Protein AF-A0A2H0CZX6-F1 (afdb_monomer_lite)

Radius of gyration: 16.8 Å; chains: 1; bounding box: 46×28×50 Å

Organism: NCBI:txid1974621

pLDDT: mean 90.2, std 9.99, range [41.25, 98.56]

Structure (mmCIF, N/CA/C/O backbone):
data_AF-A0A2H0CZX6-F1
#
_entry.id   AF-A0A2H0CZX6-F1
#
loop_
_atom_site.group_PDB
_atom_site.id
_atom_site.type_symbol
_atom_site.label_atom_id
_atom_site.label_alt_id
_atom_site.label_comp_id
_atom_site.label_asym_id
_atom_site.label_entity_id
_atom_site.label_seq_id
_atom_site.pdbx_PDB_ins_code
_atom_site.Cartn_x
_atom_site.Cartn_y
_atom_site.Cartn_z
_atom_site.occupancy
_atom_site.B_iso_or_equiv
_atom_site.auth_seq_id
_atom_site.auth_comp_id
_atom_site.auth_asym_id
_atom_site.auth_atom_id
_atom_site.pdbx_PDB_model_num
ATOM 1 N N . MET A 1 1 ? -25.406 -14.804 22.058 1.00 41.25 1 MET A N 1
ATOM 2 C CA . MET A 1 1 ? -24.774 -13.525 21.675 1.00 41.25 1 MET A CA 1
ATOM 3 C C . MET A 1 1 ? -23.275 -13.734 21.761 1.00 41.25 1 MET A C 1
ATOM 5 O O . MET A 1 1 ? -22.773 -13.926 22.860 1.00 41.25 1 MET A O 1
ATOM 9 N N . THR A 1 2 ? -22.575 -13.821 20.635 1.00 47.75 2 THR A N 1
ATOM 10 C CA . THR A 1 2 ? -21.110 -13.919 20.650 1.00 47.75 2 THR A CA 1
ATOM 11 C C . THR A 1 2 ? -20.588 -12.507 20.875 1.00 47.75 2 THR A C 1
ATOM 13 O O . THR A 1 2 ? -20.798 -11.642 20.029 1.00 47.75 2 THR A O 1
ATOM 16 N N . ILE A 1 3 ? -20.002 -12.231 22.040 1.00 53.84 3 ILE A N 1
ATOM 17 C CA . ILE A 1 3 ? -19.375 -10.932 22.300 1.00 53.84 3 ILE A CA 1
ATOM 18 C C . ILE A 1 3 ? -18.109 -10.895 21.449 1.00 53.84 3 ILE A C 1
ATOM 20 O O . ILE A 1 3 ? -17.114 -11.535 21.786 1.00 53.84 3 ILE A O 1
ATOM 24 N N . GLN A 1 4 ? -18.164 -10.201 20.314 1.00 57.62 4 GLN A N 1
ATOM 25 C CA . GLN A 1 4 ? -16.993 -9.995 19.475 1.00 57.62 4 GLN A CA 1
ATOM 26 C C . GLN A 1 4 ? -16.024 -9.098 20.249 1.00 57.62 4 GLN A C 1
ATOM 28 O O . GLN A 1 4 ? -16.288 -7.922 20.472 1.00 57.62 4 GLN A O 1
ATOM 33 N N . THR A 1 5 ? -14.955 -9.705 20.763 1.00 68.69 5 THR A N 1
ATOM 34 C CA . THR A 1 5 ? -14.050 -9.072 21.734 1.00 68.69 5 THR A CA 1
ATOM 35 C C . THR A 1 5 ? -12.957 -8.236 21.067 1.00 68.69 5 THR A C 1
ATOM 37 O O . THR A 1 5 ? -12.291 -7.468 21.747 1.00 68.69 5 THR A O 1
ATOM 40 N N . ALA A 1 6 ? -12.770 -8.390 19.753 1.00 84.00 6 ALA A N 1
ATOM 41 C CA . ALA A 1 6 ? -11.778 -7.671 18.964 1.00 84.00 6 ALA A CA 1
ATOM 42 C C . ALA A 1 6 ? -12.446 -6.886 17.830 1.00 84.00 6 ALA A C 1
ATOM 44 O O . ALA A 1 6 ? -13.399 -7.360 17.203 1.00 84.00 6 ALA A O 1
ATOM 45 N N . GLY A 1 7 ? -11.908 -5.705 17.539 1.00 91.06 7 GLY A N 1
ATOM 46 C CA . GLY A 1 7 ? -12.306 -4.878 16.409 1.00 91.06 7 GLY A CA 1
ATOM 47 C C . GLY A 1 7 ? -12.129 -5.576 15.070 1.00 91.06 7 GLY A C 1
ATOM 48 O O . GLY A 1 7 ? -11.394 -6.554 14.938 1.00 91.06 7 GLY A O 1
ATOM 49 N N . THR A 1 8 ? -12.815 -5.067 14.053 1.00 93.38 8 THR A N 1
ATOM 50 C CA . THR A 1 8 ? -12.716 -5.584 12.684 1.00 93.38 8 THR A CA 1
ATOM 51 C C . THR A 1 8 ? -12.170 -4.509 11.757 1.00 93.38 8 THR A C 1
ATOM 53 O O . THR A 1 8 ? -12.592 -3.355 11.829 1.00 93.38 8 THR A O 1
ATOM 56 N N . VAL A 1 9 ? -11.252 -4.897 10.872 1.00 93.25 9 VAL A N 1
ATOM 57 C CA . VAL A 1 9 ? -10.778 -4.065 9.765 1.00 93.25 9 VAL A CA 1
ATOM 58 C C . VAL A 1 9 ? -11.256 -4.649 8.445 1.00 93.25 9 VAL A C 1
ATOM 60 O O . VAL A 1 9 ? -11.098 -5.842 8.170 1.00 93.25 9 VAL A O 1
ATOM 63 N N . THR A 1 10 ? -11.845 -3.793 7.619 1.00 94.06 10 THR A N 1
ATOM 64 C CA . THR A 1 10 ? -12.226 -4.131 6.247 1.00 94.06 10 THR A CA 1
ATOM 65 C C . THR A 1 10 ? -11.477 -3.231 5.278 1.00 94.06 10 THR A C 1
ATOM 67 O O . THR A 1 10 ? -11.167 -2.085 5.613 1.00 94.06 10 THR A O 1
ATOM 70 N N . ILE A 1 11 ? -11.158 -3.753 4.092 1.00 94.62 11 ILE A N 1
ATOM 71 C CA . ILE A 1 11 ? -10.530 -2.974 3.026 1.00 94.62 11 ILE A CA 1
ATOM 72 C C . ILE A 1 11 ? -11.293 -3.132 1.715 1.00 94.62 11 ILE A C 1
ATOM 74 O O . ILE A 1 11 ? -11.850 -4.189 1.424 1.00 94.62 11 ILE A O 1
ATOM 78 N N . SER A 1 12 ? -11.282 -2.082 0.906 1.00 94.44 12 SER A N 1
ATOM 79 C CA . SER A 1 12 ? -11.821 -2.066 -0.454 1.00 94.44 12 SER A CA 1
ATOM 80 C C . SER A 1 12 ? -10.986 -1.143 -1.336 1.00 94.44 12 SER A C 1
ATOM 82 O O . SER A 1 12 ? -10.272 -0.271 -0.836 1.00 94.44 12 SER A O 1
ATOM 84 N N . ARG A 1 13 ? -11.062 -1.316 -2.659 1.00 91.62 13 ARG A N 1
ATOM 85 C CA . ARG A 1 13 ? -10.467 -0.346 -3.586 1.00 91.62 13 ARG A CA 1
ATOM 86 C C . ARG A 1 13 ? -11.239 0.967 -3.506 1.00 91.62 13 ARG A C 1
ATOM 88 O O . ARG A 1 13 ? -12.463 0.963 -3.374 1.00 91.62 13 ARG A O 1
ATOM 95 N N . SER A 1 14 ? -10.528 2.086 -3.585 1.00 87.75 14 SER A N 1
ATOM 96 C CA . SER A 1 14 ? -11.161 3.409 -3.637 1.00 87.75 14 SER A CA 1
ATOM 97 C C . SER A 1 14 ? -10.962 4.144 -4.954 1.00 87.75 14 SER A C 1
ATOM 99 O O . SER A 1 14 ? -11.662 5.123 -5.205 1.00 87.75 14 SER A O 1
ATOM 101 N N . ASP A 1 15 ? -10.068 3.649 -5.807 1.00 82.25 15 ASP A N 1
ATOM 102 C CA . ASP A 1 15 ? -9.950 4.071 -7.194 1.00 82.25 15 ASP A CA 1
ATOM 103 C C . ASP A 1 15 ? -10.784 3.182 -8.136 1.00 82.25 15 ASP A C 1
ATOM 105 O O . ASP A 1 15 ? -11.138 2.047 -7.811 1.00 82.25 15 ASP A O 1
ATOM 109 N N . SER A 1 16 ? -11.097 3.726 -9.312 1.00 76.19 16 SER A N 1
ATOM 110 C CA . SER A 1 16 ? -11.830 3.056 -10.392 1.00 76.19 16 SER A CA 1
ATOM 111 C C . SER A 1 16 ? -10.912 2.529 -11.500 1.00 76.19 16 SER A C 1
ATOM 113 O O . SER A 1 16 ? -11.397 2.129 -12.559 1.00 76.19 16 SER A O 1
ATOM 115 N N . ASN A 1 17 ? -9.591 2.585 -11.313 1.00 68.75 17 ASN A N 1
ATOM 116 C CA . ASN A 1 17 ? -8.646 2.301 -12.384 1.00 68.75 17 ASN A CA 1
ATOM 117 C C . ASN A 1 17 ? -8.427 0.798 -12.488 1.00 68.75 17 ASN A C 1
ATOM 119 O O . ASN A 1 17 ? -7.733 0.195 -11.673 1.00 68.75 17 ASN A O 1
ATOM 123 N N . ASN A 1 18 ? -8.993 0.178 -13.520 1.00 68.25 18 ASN A N 1
ATOM 124 C CA . ASN A 1 18 ? -8.769 -1.247 -13.749 1.00 68.25 18 ASN A CA 1
ATOM 125 C C . ASN A 1 18 ? -7.291 -1.541 -14.032 1.00 68.25 18 ASN A C 1
ATOM 127 O O . ASN A 1 18 ? -6.796 -2.533 -13.517 1.00 68.25 18 ASN A O 1
ATOM 131 N N . ASN A 1 19 ? -6.602 -0.636 -14.741 1.00 73.94 19 ASN A N 1
ATOM 132 C CA . ASN A 1 19 ? -5.167 -0.661 -15.028 1.00 73.94 19 ASN A CA 1
ATOM 133 C C . ASN A 1 19 ? -4.587 0.760 -14.909 1.00 73.94 19 ASN A C 1
ATOM 135 O O . ASN A 1 19 ? -5.279 1.726 -15.242 1.00 73.94 19 ASN A O 1
ATOM 139 N N . SER A 1 20 ? -3.316 0.881 -14.524 1.00 80.31 20 SER A N 1
ATOM 140 C CA . SER A 1 20 ? -2.578 2.150 -14.500 1.00 80.31 20 SER A CA 1
ATOM 141 C C . SER A 1 20 ? -1.358 2.087 -15.418 1.00 80.31 20 SER A C 1
ATOM 143 O O . SER A 1 20 ? -0.499 1.224 -15.259 1.00 80.31 20 SER A O 1
ATOM 145 N N . LEU A 1 21 ? -1.275 3.019 -16.370 1.00 86.25 21 LEU A N 1
ATOM 146 C CA . LEU A 1 21 ? -0.056 3.273 -17.136 1.00 86.25 21 LEU A CA 1
ATOM 147 C C . LEU A 1 21 ? 0.781 4.313 -16.381 1.00 86.25 21 LEU A C 1
ATOM 149 O O . LEU A 1 21 ? 0.337 5.443 -16.172 1.00 86.25 21 LEU A O 1
ATOM 153 N N . LEU A 1 22 ? 1.964 3.912 -15.939 1.00 88.75 22 LEU A N 1
ATOM 154 C CA . LEU A 1 22 ? 2.909 4.709 -15.178 1.00 88.75 22 LEU A CA 1
ATOM 155 C C . LEU A 1 22 ? 3.953 5.274 -16.133 1.00 88.75 22 LEU A C 1
ATOM 157 O O . LEU A 1 22 ? 4.691 4.531 -16.767 1.00 88.75 22 LEU A O 1
ATOM 161 N N . ALA A 1 23 ? 4.025 6.597 -16.237 1.00 87.31 23 ALA A N 1
ATOM 162 C CA . ALA A 1 23 ? 5.119 7.223 -16.964 1.00 87.31 23 ALA A CA 1
ATOM 163 C C . ALA A 1 23 ? 6.440 6.964 -16.232 1.00 87.31 23 ALA A C 1
ATOM 165 O O . ALA A 1 23 ? 6.514 7.186 -15.022 1.00 87.31 23 ALA A O 1
ATOM 166 N N . SER A 1 24 ? 7.461 6.548 -16.973 1.00 87.69 24 SER A N 1
ATOM 167 C CA . SER A 1 24 ? 8.790 6.292 -16.424 1.00 87.69 24 SER A CA 1
ATOM 168 C C . SER A 1 24 ? 9.509 7.568 -15.983 1.00 87.69 24 SER A C 1
ATOM 170 O O . SER A 1 24 ? 9.208 8.676 -16.446 1.00 87.69 24 SER A O 1
ATOM 172 N N . ASN A 1 25 ? 10.494 7.409 -15.095 1.00 89.50 25 ASN A N 1
ATOM 173 C CA . ASN A 1 25 ? 11.285 8.496 -14.517 1.00 89.50 25 ASN A CA 1
ATOM 174 C C . ASN A 1 25 ? 10.410 9.591 -13.869 1.00 89.50 25 ASN A C 1
ATOM 176 O O . ASN A 1 25 ? 10.626 10.797 -14.043 1.00 89.50 25 ASN A O 1
ATOM 180 N N . LYS A 1 26 ? 9.360 9.166 -13.159 1.00 92.94 26 LYS A N 1
ATOM 181 C CA . LYS A 1 26 ? 8.437 10.033 -12.417 1.00 92.94 26 LYS A CA 1
ATOM 182 C C . LYS A 1 26 ? 8.427 9.698 -10.943 1.00 92.94 26 LYS A C 1
ATOM 184 O O . LYS A 1 26 ? 8.435 8.530 -10.566 1.00 92.94 26 LYS A O 1
ATOM 189 N N . THR A 1 27 ? 8.305 10.742 -10.134 1.00 95.62 27 THR A N 1
ATOM 190 C CA . THR A 1 27 ? 8.127 10.636 -8.691 1.00 95.62 27 THR A CA 1
ATOM 191 C C . THR A 1 27 ? 6.659 10.801 -8.302 1.00 95.62 27 THR A C 1
ATOM 193 O O . THR A 1 27 ? 5.898 11.536 -8.940 1.00 95.62 27 THR A O 1
ATOM 196 N N . GLY A 1 28 ? 6.246 10.110 -7.245 1.00 94.25 28 GLY A N 1
ATOM 197 C CA . GLY A 1 28 ? 4.947 10.254 -6.605 1.00 94.25 28 GLY A CA 1
ATOM 198 C C . GLY A 1 28 ? 3.755 9.816 -7.456 1.00 94.25 28 GLY A C 1
ATOM 199 O O . GLY A 1 28 ? 2.650 10.330 -7.239 1.00 94.25 28 GLY A O 1
ATOM 200 N N . VAL A 1 29 ? 3.943 8.893 -8.405 1.00 93.75 29 VAL A N 1
ATOM 201 C CA . VAL A 1 29 ? 2.835 8.358 -9.208 1.00 93.75 29 VAL A CA 1
ATOM 202 C C . VAL A 1 29 ? 1.928 7.500 -8.331 1.00 93.75 29 VAL A C 1
ATOM 204 O O . VAL A 1 29 ? 2.395 6.733 -7.495 1.00 93.75 29 VAL A O 1
ATOM 207 N N . VAL A 1 30 ? 0.612 7.646 -8.479 1.00 94.25 30 VAL A N 1
ATOM 208 C CA . VAL A 1 30 ? -0.357 6.864 -7.700 1.00 94.25 30 VAL A CA 1
ATOM 209 C C . VAL A 1 30 ? -0.493 5.479 -8.321 1.00 94.25 30 VAL A C 1
ATOM 211 O O . VAL A 1 30 ? -0.923 5.365 -9.466 1.00 94.25 30 VAL A O 1
ATOM 214 N N . VAL A 1 31 ? -0.177 4.441 -7.547 1.00 93.81 31 VAL A N 1
ATOM 215 C CA . VAL A 1 31 ? -0.183 3.037 -8.008 1.00 93.81 31 VAL A CA 1
ATOM 216 C C . VAL A 1 31 ? -1.293 2.194 -7.376 1.00 93.81 31 VAL A C 1
ATOM 218 O O . VAL A 1 31 ? -1.558 1.074 -7.809 1.00 93.81 31 VAL A O 1
ATOM 221 N N . GLY A 1 32 ? -1.988 2.739 -6.375 1.00 94.12 32 GLY A N 1
ATOM 222 C CA . GLY A 1 32 ? -3.222 2.163 -5.849 1.00 94.12 32 GLY A CA 1
ATOM 223 C C . GLY A 1 32 ? -3.820 2.980 -4.711 1.00 94.12 32 GLY A C 1
ATOM 224 O O . GLY A 1 32 ? -3.114 3.714 -4.014 1.00 94.12 32 GLY A O 1
ATOM 225 N N . LYS A 1 33 ? -5.134 2.851 -4.507 1.00 95.00 33 LYS A N 1
ATOM 226 C CA . LYS A 1 33 ? -5.823 3.444 -3.360 1.00 95.00 33 LYS A CA 1
ATOM 227 C C . LYS A 1 33 ? -6.694 2.432 -2.624 1.00 95.00 33 LYS A C 1
ATOM 229 O O . LYS A 1 33 ? -7.387 1.608 -3.232 1.00 95.00 33 LYS A O 1
ATOM 234 N N . ILE A 1 34 ? -6.661 2.503 -1.299 1.00 95.00 34 ILE A N 1
ATOM 235 C CA . ILE A 1 34 ? -7.340 1.579 -0.391 1.00 95.00 34 ILE A CA 1
ATOM 236 C C . ILE A 1 34 ? -8.256 2.391 0.519 1.00 95.00 34 ILE A C 1
ATOM 238 O O . ILE A 1 34 ? -7.812 3.310 1.197 1.00 95.00 34 ILE A O 1
ATOM 242 N N . LYS A 1 35 ? -9.529 2.019 0.599 1.00 95.06 35 LYS A N 1
ATOM 243 C CA . LYS A 1 35 ? -10.413 2.413 1.698 1.00 95.06 35 LYS A CA 1
ATOM 244 C C . LYS A 1 35 ? -10.302 1.368 2.789 1.00 95.06 35 LYS A C 1
ATOM 246 O O . LYS A 1 35 ? -10.598 0.206 2.531 1.00 95.06 35 LYS A O 1
ATOM 251 N N . ALA A 1 36 ? -9.918 1.785 3.987 1.00 95.12 36 ALA A N 1
ATOM 252 C CA . ALA A 1 36 ? -9.915 0.951 5.175 1.00 95.12 36 ALA A CA 1
ATOM 253 C C . ALA A 1 36 ? -10.983 1.445 6.160 1.00 95.12 36 ALA A C 1
ATOM 255 O O . ALA A 1 36 ? -11.102 2.649 6.403 1.00 95.12 36 ALA A O 1
ATOM 256 N N . GLN A 1 37 ? -11.769 0.525 6.713 1.00 95.81 37 GLN A N 1
ATOM 257 C CA . GLN A 1 37 ? -12.835 0.829 7.665 1.00 95.81 37 GLN A CA 1
ATOM 258 C C . GLN A 1 37 ? -12.660 0.014 8.942 1.00 95.81 37 GLN A C 1
ATOM 260 O O . GLN A 1 37 ? -12.443 -1.197 8.891 1.00 95.81 37 GLN A O 1
ATOM 265 N N . ALA A 1 38 ? -12.796 0.698 10.076 1.00 95.25 38 ALA A N 1
ATOM 266 C CA . ALA A 1 38 ? -12.789 0.105 11.406 1.00 95.25 38 ALA A CA 1
ATOM 267 C C . ALA A 1 38 ? -14.223 -0.111 11.902 1.00 95.25 38 ALA A C 1
ATOM 269 O O . ALA A 1 38 ? -15.052 0.800 11.834 1.00 95.25 38 ALA A O 1
ATOM 270 N N . LEU A 1 39 ? -14.506 -1.299 12.429 1.00 93.62 39 LEU A N 1
ATOM 271 C CA . LEU A 1 39 ? -15.780 -1.650 13.053 1.00 93.62 39 LEU A CA 1
ATOM 272 C C . LEU A 1 39 ? -15.553 -2.112 14.495 1.00 93.62 39 LEU A C 1
ATOM 274 O O . LEU A 1 39 ? -14.527 -2.719 14.812 1.00 93.62 39 LEU A O 1
ATOM 278 N N . TYR A 1 40 ? -16.555 -1.860 15.339 1.00 93.19 40 TYR A N 1
ATOM 279 C CA . TYR A 1 40 ? -16.638 -2.218 16.767 1.00 93.19 40 TYR A CA 1
ATOM 280 C C . TYR A 1 40 ? -15.676 -1.473 17.703 1.00 93.19 40 TYR A C 1
ATOM 282 O O . TYR A 1 40 ? -16.076 -1.101 18.801 1.00 93.19 40 TYR A O 1
ATOM 290 N N . GLU A 1 41 ? -14.457 -1.170 17.268 1.00 94.88 41 GLU A N 1
ATOM 291 C CA . GLU A 1 41 ? -13.522 -0.280 17.962 1.00 94.88 41 GLU A CA 1
ATOM 292 C C . GLU A 1 41 ? -12.596 0.423 16.961 1.00 94.88 41 GLU A C 1
ATOM 294 O O . GLU A 1 41 ? -12.633 0.143 15.761 1.00 94.88 41 GLU A O 1
ATOM 299 N N . ALA A 1 42 ? -11.795 1.379 17.438 1.00 96.19 42 ALA A N 1
ATOM 300 C CA . ALA A 1 42 ? -10.764 1.991 16.610 1.00 96.19 42 ALA A CA 1
ATOM 301 C C . ALA A 1 42 ? -9.669 0.963 16.303 1.00 96.19 42 ALA A C 1
ATOM 303 O O . ALA A 1 42 ? -9.316 0.159 17.167 1.00 96.19 42 ALA A O 1
ATOM 304 N N . ILE A 1 43 ? -9.125 1.014 15.089 1.00 96.88 43 ILE A N 1
ATOM 305 C CA . ILE A 1 43 ? -8.078 0.103 14.630 1.00 96.88 43 ILE A CA 1
ATOM 306 C C . ILE A 1 43 ? -6.791 0.877 14.373 1.00 96.88 43 ILE A C 1
ATOM 308 O O . ILE A 1 43 ? -6.795 1.898 13.696 1.00 96.88 43 ILE A O 1
ATOM 312 N N . ASN A 1 44 ? -5.681 0.352 14.870 1.00 96.94 44 ASN A N 1
ATOM 313 C CA . ASN A 1 44 ? -4.330 0.816 14.608 1.00 96.94 44 ASN A CA 1
ATOM 314 C C . ASN A 1 44 ? -3.659 -0.161 13.639 1.00 96.94 44 ASN A C 1
ATOM 316 O O . ASN A 1 44 ? -3.436 -1.319 13.990 1.00 96.94 44 ASN A O 1
ATOM 320 N N . ILE A 1 45 ? -3.354 0.286 12.421 1.00 96.69 45 ILE A N 1
ATOM 321 C CA . ILE A 1 45 ? -2.606 -0.513 11.443 1.00 96.69 45 ILE A CA 1
ATOM 322 C C . ILE A 1 45 ? -1.112 -0.334 11.719 1.00 96.69 45 ILE A C 1
ATOM 324 O O . ILE A 1 45 ? -0.582 0.766 11.578 1.00 96.69 45 ILE A O 1
ATOM 328 N N . GLU A 1 46 ? -0.443 -1.420 12.094 1.00 97.56 46 GLU A N 1
ATOM 329 C CA . GLU A 1 46 ? 0.986 -1.449 12.433 1.00 97.56 46 GLU A CA 1
ATOM 330 C C . GLU A 1 46 ? 1.842 -1.902 11.247 1.00 97.56 46 GLU A C 1
ATOM 332 O O . GLU A 1 46 ? 2.949 -1.408 11.053 1.00 97.56 46 GLU A O 1
ATOM 337 N N . LYS A 1 47 ? 1.339 -2.835 10.429 1.00 97.69 47 LYS A N 1
ATOM 338 C CA . LYS A 1 47 ? 2.035 -3.333 9.233 1.00 97.69 47 LYS A CA 1
ATOM 339 C C . LYS A 1 47 ? 1.068 -3.526 8.086 1.00 97.69 47 LYS A C 1
ATOM 341 O O . LYS A 1 47 ? -0.053 -3.993 8.286 1.00 97.69 47 LYS A O 1
ATOM 346 N N . LEU A 1 48 ? 1.544 -3.237 6.885 1.00 97.44 48 LEU A N 1
ATOM 347 C CA . LEU A 1 48 ? 0.857 -3.535 5.638 1.00 97.44 48 LEU A CA 1
ATOM 348 C C . LEU A 1 48 ? 1.867 -4.142 4.666 1.00 97.44 48 LEU A C 1
ATOM 350 O O . LEU A 1 48 ? 2.768 -3.445 4.198 1.00 97.44 48 LEU A O 1
ATOM 354 N N . TYR A 1 49 ? 1.711 -5.432 4.374 1.00 97.31 49 TYR A N 1
ATOM 355 C CA . TYR A 1 49 ? 2.440 -6.071 3.286 1.00 97.31 49 TYR A CA 1
ATOM 356 C C . TYR A 1 49 ? 1.682 -5.902 1.976 1.00 97.31 49 TYR A C 1
ATOM 358 O O . TYR A 1 49 ? 0.452 -6.006 1.915 1.0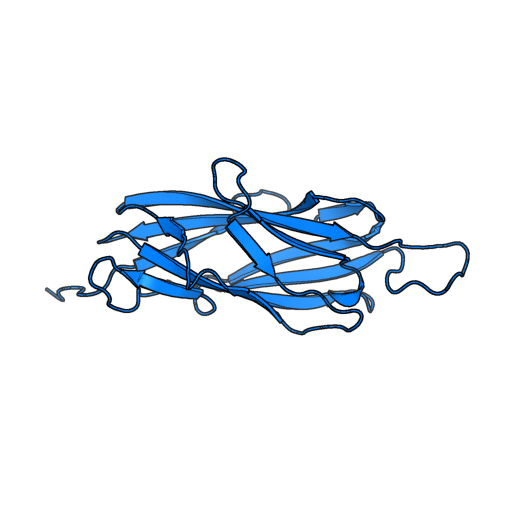0 97.31 49 TYR A O 1
ATOM 366 N N . VAL A 1 50 ? 2.453 -5.665 0.930 1.00 97.69 50 VAL A N 1
ATOM 367 C CA . VAL A 1 50 ? 1.983 -5.507 -0.432 1.00 97.69 50 VAL A CA 1
ATOM 368 C C . VAL A 1 50 ? 2.707 -6.542 -1.277 1.00 97.69 50 VAL A C 1
ATOM 370 O O . VAL A 1 50 ? 3.920 -6.448 -1.443 1.00 97.69 50 VAL A O 1
ATOM 373 N N . ASP A 1 51 ? 1.976 -7.529 -1.784 1.00 97.31 51 ASP A N 1
ATOM 374 C CA . ASP A 1 51 ? 2.542 -8.578 -2.631 1.00 97.31 51 ASP A CA 1
ATOM 375 C C . ASP A 1 51 ? 2.706 -8.057 -4.064 1.00 97.31 51 ASP A C 1
ATOM 377 O O . ASP A 1 51 ? 1.867 -7.300 -4.559 1.00 97.31 51 ASP A O 1
ATOM 381 N N . PHE A 1 52 ? 3.751 -8.503 -4.753 1.00 96.56 52 PHE A N 1
ATOM 382 C CA . PHE A 1 52 ? 4.035 -8.144 -6.137 1.00 96.56 52 PHE A CA 1
ATOM 383 C C . PHE A 1 52 ? 4.084 -9.388 -7.016 1.00 96.56 52 PHE A C 1
ATOM 385 O O . PHE A 1 52 ? 4.631 -10.428 -6.653 1.00 96.56 52 PHE A O 1
ATOM 392 N N . THR A 1 53 ? 3.499 -9.283 -8.203 1.00 95.62 53 THR A N 1
ATOM 393 C CA . THR A 1 53 ? 3.652 -10.268 -9.276 1.00 95.62 53 THR A CA 1
ATOM 394 C C . THR A 1 53 ? 4.173 -9.558 -10.511 1.00 95.62 53 THR A C 1
ATOM 396 O O . THR A 1 53 ? 3.572 -8.580 -10.953 1.00 95.62 53 THR A O 1
ATOM 399 N N . ALA A 1 54 ? 5.279 -10.058 -11.054 1.00 93.62 54 ALA A N 1
ATOM 400 C CA . ALA A 1 54 ? 5.909 -9.520 -12.250 1.00 93.62 54 ALA A CA 1
ATOM 401 C C . ALA A 1 54 ? 4.960 -9.534 -13.458 1.00 93.62 54 ALA A C 1
ATOM 403 O O . ALA A 1 54 ? 4.201 -10.489 -13.651 1.00 93.62 54 ALA A O 1
ATOM 404 N N . TYR A 1 55 ? 5.037 -8.505 -14.300 1.00 92.12 55 TYR A N 1
ATOM 405 C CA . TYR A 1 55 ? 4.358 -8.447 -15.592 1.00 92.12 55 TYR A CA 1
ATOM 406 C C . TYR A 1 55 ? 5.374 -8.194 -16.704 1.00 92.12 55 TYR A C 1
ATOM 408 O O . TYR A 1 55 ? 6.152 -7.246 -16.646 1.00 92.12 55 TYR A O 1
ATOM 416 N N . GLN A 1 56 ? 5.373 -9.063 -17.721 1.00 90.38 56 GLN A N 1
ATOM 417 C CA . GLN A 1 56 ? 6.291 -8.992 -18.870 1.00 90.38 56 GLN A CA 1
ATOM 418 C C . GLN A 1 56 ? 7.779 -8.893 -18.475 1.00 90.38 56 GLN A C 1
ATOM 420 O O . GLN A 1 56 ? 8.589 -8.306 -19.188 1.00 90.38 56 GLN A O 1
ATOM 425 N N . GLY A 1 57 ? 8.143 -9.489 -17.336 1.00 87.31 57 GLY A N 1
ATOM 426 C CA . GLY A 1 57 ? 9.506 -9.471 -16.800 1.00 87.31 57 GLY A CA 1
ATOM 427 C C . GLY A 1 57 ? 9.859 -8.253 -15.941 1.00 87.31 57 GLY A C 1
ATOM 428 O O . GLY A 1 57 ? 10.966 -8.239 -15.420 1.00 87.31 57 GLY A O 1
ATOM 429 N N . GLY A 1 58 ? 8.945 -7.288 -15.771 1.00 89.62 58 GLY A N 1
ATOM 430 C CA . GLY A 1 58 ? 9.098 -6.170 -14.831 1.00 89.62 58 GLY A CA 1
ATOM 431 C C . GLY A 1 58 ? 8.691 -6.518 -13.404 1.00 89.62 58 GLY A C 1
ATOM 432 O O . GLY A 1 58 ? 8.171 -7.607 -13.140 1.00 89.62 58 GLY A O 1
ATOM 433 N N . GLY A 1 59 ? 8.892 -5.584 -12.480 1.00 92.75 59 GLY A N 1
ATOM 434 C CA . GLY A 1 59 ? 8.610 -5.794 -11.071 1.00 92.75 59 GLY A CA 1
ATOM 435 C C . GLY A 1 59 ? 9.068 -4.650 -10.166 1.00 92.75 59 GLY A C 1
ATOM 436 O O . GLY A 1 59 ? 9.036 -3.480 -10.533 1.00 92.75 59 GLY A O 1
ATOM 437 N N . THR A 1 60 ? 9.416 -4.962 -8.919 1.00 94.25 60 THR A N 1
ATOM 438 C CA . THR A 1 60 ? 9.773 -3.937 -7.923 1.00 94.25 60 THR A CA 1
ATOM 439 C C . THR A 1 60 ? 11.145 -3.316 -8.159 1.00 94.25 60 THR A C 1
ATOM 441 O O . THR A 1 60 ? 11.417 -2.258 -7.606 1.00 94.25 60 THR A O 1
ATOM 444 N N . ASP A 1 61 ? 12.019 -3.962 -8.929 1.00 91.56 61 ASP A N 1
ATOM 445 C CA . ASP A 1 61 ? 13.333 -3.426 -9.316 1.00 91.56 61 ASP A CA 1
ATOM 446 C C . ASP A 1 61 ? 13.252 -2.240 -10.290 1.00 91.56 61 ASP A C 1
ATOM 448 O O . ASP A 1 61 ? 14.238 -1.524 -10.487 1.00 91.56 61 ASP A O 1
ATOM 452 N N . GLU A 1 62 ? 12.066 -2.010 -10.851 1.00 91.81 62 GLU A N 1
ATOM 453 C CA . GLU A 1 62 ? 11.710 -0.850 -11.664 1.00 91.81 62 GLU A CA 1
ATOM 454 C C . GLU A 1 62 ? 11.318 0.372 -10.820 1.00 91.81 62 GLU A C 1
ATOM 456 O O . GLU A 1 62 ? 11.146 1.472 -11.351 1.00 91.81 62 GLU A O 1
ATOM 461 N N . LEU A 1 63 ? 11.152 0.198 -9.507 1.00 93.88 63 LEU A N 1
ATOM 462 C CA . LEU A 1 63 ? 10.809 1.268 -8.581 1.00 93.88 63 LEU A CA 1
ATOM 463 C C . LEU A 1 63 ? 12.076 1.890 -7.985 1.00 93.88 63 LEU A C 1
ATOM 465 O O . LEU A 1 63 ? 13.070 1.215 -7.728 1.00 93.88 63 LEU A O 1
ATOM 469 N N . THR A 1 64 ? 12.026 3.190 -7.714 1.00 94.38 64 THR A N 1
ATOM 470 C CA . THR A 1 64 ? 13.075 3.913 -6.970 1.00 94.38 64 THR A CA 1
ATOM 471 C C . THR A 1 64 ? 12.599 4.382 -5.597 1.00 94.38 64 THR A C 1
ATOM 473 O O . THR A 1 64 ? 13.415 4.767 -4.763 1.00 94.38 64 THR A O 1
ATOM 476 N N . GLY A 1 65 ? 11.294 4.288 -5.337 1.00 96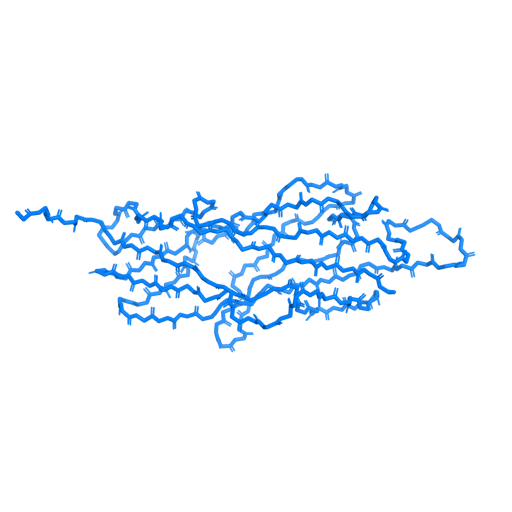.75 65 GLY A N 1
ATOM 477 C CA . GLY A 1 65 ? 10.659 4.653 -4.078 1.00 96.75 65 GLY A CA 1
ATOM 478 C C . GLY A 1 65 ? 9.251 4.072 -3.986 1.00 96.75 65 GLY A C 1
ATOM 479 O O . GLY A 1 65 ? 8.578 3.882 -5.003 1.00 96.75 65 GLY A O 1
ATOM 480 N N . PHE A 1 66 ? 8.797 3.764 -2.771 1.00 98.19 66 PHE A N 1
ATOM 481 C CA . PHE A 1 66 ? 7.471 3.195 -2.537 1.00 98.19 66 PHE A CA 1
ATOM 482 C C . PHE A 1 66 ? 6.909 3.678 -1.202 1.00 98.19 66 PHE A C 1
ATOM 484 O O . PHE A 1 66 ? 7.490 3.446 -0.143 1.00 98.19 66 PHE A O 1
ATOM 491 N N . TYR A 1 67 ? 5.767 4.357 -1.248 1.00 98.56 67 TYR A N 1
ATOM 492 C CA . TYR A 1 67 ? 5.298 5.224 -0.172 1.00 98.56 67 TYR A CA 1
ATOM 493 C C . TYR A 1 67 ? 3.818 5.012 0.125 1.00 98.56 67 TYR A C 1
ATOM 495 O O . TYR A 1 67 ? 2.999 4.822 -0.779 1.00 98.56 67 TYR A O 1
ATOM 503 N N . LEU A 1 68 ? 3.459 5.146 1.398 1.00 98.38 68 LEU A N 1
ATOM 504 C CA . LEU A 1 68 ? 2.081 5.127 1.866 1.00 98.38 68 LEU A CA 1
ATOM 505 C C . LEU A 1 68 ? 1.694 6.509 2.387 1.00 98.38 68 LEU A C 1
ATOM 507 O O . LEU A 1 68 ? 2.374 7.078 3.241 1.00 98.38 68 LEU A O 1
ATOM 511 N N . TYR A 1 69 ? 0.572 7.024 1.901 1.00 98.38 69 TYR A N 1
ATOM 512 C CA . TYR A 1 69 ? 0.007 8.312 2.281 1.00 98.38 69 TYR A CA 1
ATOM 513 C C . TYR A 1 69 ? -1.360 8.137 2.938 1.00 98.38 69 TYR A C 1
ATOM 515 O O . TYR A 1 69 ? -2.154 7.288 2.529 1.00 98.38 69 TYR A O 1
ATOM 523 N N . ASN A 1 70 ? -1.649 8.972 3.934 1.00 97.06 70 ASN A N 1
ATOM 524 C CA . ASN A 1 70 ? -2.955 9.020 4.581 1.00 97.06 70 ASN A CA 1
ATOM 525 C C . ASN A 1 70 ? -3.978 9.850 3.777 1.00 97.06 70 ASN A C 1
ATOM 527 O O . ASN A 1 70 ? -3.648 10.501 2.785 1.00 97.06 70 ASN A O 1
ATOM 531 N N . HIS A 1 71 ? -5.221 9.879 4.262 1.00 94.56 71 HIS A N 1
ATOM 532 C CA . HIS A 1 71 ? -6.319 10.651 3.666 1.00 94.56 71 HIS A CA 1
ATOM 533 C C . HIS A 1 71 ? -6.103 12.176 3.584 1.00 94.56 71 HIS A C 1
ATOM 535 O O . HIS A 1 71 ? -6.827 12.846 2.856 1.00 94.56 71 HIS A O 1
ATOM 541 N N . GLU A 1 72 ? -5.132 12.728 4.314 1.00 95.94 72 G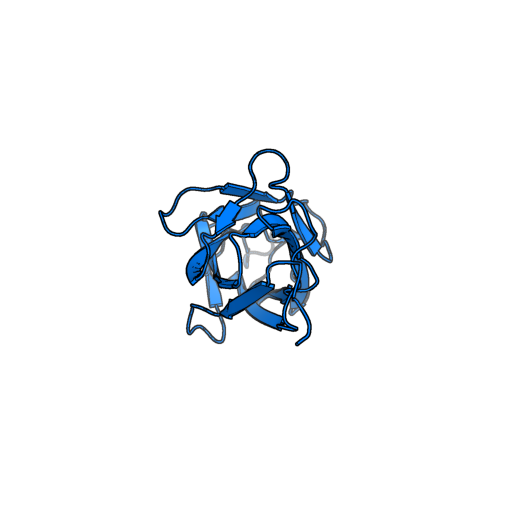LU A N 1
ATOM 542 C CA . GLU A 1 72 ? -4.775 14.156 4.293 1.00 95.94 72 GLU A CA 1
ATOM 543 C C . GLU A 1 72 ? -3.628 14.437 3.308 1.00 95.94 72 GLU A C 1
ATOM 545 O O . GLU A 1 72 ? -3.180 15.572 3.180 1.00 95.94 72 GLU A O 1
ATOM 550 N N . GLY A 1 73 ? -3.119 13.407 2.622 1.00 95.81 73 GLY A N 1
ATOM 551 C CA . GLY A 1 73 ? -1.984 13.527 1.711 1.00 95.81 73 GLY A CA 1
ATOM 552 C C . GLY A 1 73 ? -0.624 13.585 2.411 1.00 95.81 73 GLY A C 1
ATOM 553 O O . GLY A 1 73 ? 0.364 13.942 1.772 1.00 95.81 73 GLY A O 1
ATOM 554 N N . LYS A 1 74 ? -0.536 13.208 3.693 1.00 97.69 74 LYS A N 1
ATOM 555 C CA . LYS A 1 74 ? 0.731 13.091 4.429 1.00 97.69 74 LYS A CA 1
ATOM 556 C C . LYS A 1 74 ? 1.324 11.693 4.259 1.00 97.69 74 LYS A C 1
ATOM 558 O O . LYS A 1 74 ? 0.616 10.704 4.441 1.00 97.69 74 LYS A O 1
ATOM 563 N N . GLN A 1 75 ? 2.620 11.609 3.956 1.00 98.25 75 GLN A N 1
ATOM 564 C CA . GLN A 1 75 ? 3.355 10.340 3.954 1.00 98.25 75 GLN A CA 1
ATOM 565 C C . GLN A 1 75 ? 3.418 9.788 5.382 1.00 98.25 75 GLN A C 1
ATOM 567 O O . GLN A 1 75 ? 3.816 10.495 6.309 1.00 98.25 75 GLN A O 1
ATOM 572 N N . ILE A 1 76 ? 3.005 8.536 5.555 1.00 98.06 76 ILE A N 1
ATOM 573 C CA . ILE A 1 76 ? 2.961 7.844 6.850 1.00 98.06 76 ILE A CA 1
ATOM 574 C C . ILE A 1 76 ? 3.885 6.629 6.911 1.00 98.06 76 ILE A C 1
ATOM 576 O O . ILE A 1 76 ? 4.226 6.198 8.007 1.00 98.06 76 ILE A O 1
ATOM 580 N N . ALA A 1 77 ? 4.307 6.092 5.764 1.00 98.25 77 ALA A N 1
ATOM 581 C CA . ALA A 1 77 ? 5.306 5.033 5.695 1.00 98.25 77 ALA A CA 1
ATOM 582 C C . ALA A 1 77 ? 6.028 5.036 4.345 1.00 98.25 77 ALA A C 1
ATOM 584 O O . ALA A 1 77 ? 5.531 5.571 3.352 1.00 98.25 77 ALA A O 1
ATOM 585 N N . GLU A 1 78 ? 7.183 4.388 4.324 1.00 98.25 78 GLU A N 1
ATOM 586 C CA . GLU A 1 78 ? 7.985 4.097 3.141 1.00 98.25 78 GLU A CA 1
ATOM 587 C C . GLU A 1 78 ? 8.452 2.645 3.239 1.00 98.25 78 GLU A C 1
ATOM 589 O O . GLU A 1 78 ? 8.790 2.179 4.330 1.00 98.25 78 GLU A O 1
ATOM 594 N N . ALA A 1 79 ? 8.417 1.922 2.124 1.00 98.06 79 ALA A N 1
ATOM 595 C CA . ALA A 1 79 ? 8.948 0.570 2.045 1.00 98.06 79 ALA A CA 1
ATOM 596 C C . ALA A 1 79 ? 10.313 0.590 1.357 1.00 98.06 79 ALA A C 1
ATOM 598 O O . ALA A 1 79 ? 10.534 1.339 0.407 1.00 98.06 79 ALA A O 1
ATOM 599 N N . SER A 1 80 ? 11.221 -0.271 1.809 1.00 96.75 80 SER A N 1
ATOM 600 C CA . SER A 1 80 ? 12.541 -0.400 1.197 1.00 96.75 80 SER A CA 1
ATOM 601 C C . SER A 1 80 ? 12.441 -1.056 -0.177 1.00 96.75 80 SER A C 1
ATOM 603 O O . SER A 1 80 ? 12.027 -2.208 -0.287 1.00 96.75 80 SER A O 1
ATOM 605 N N . VAL A 1 81 ? 12.869 -0.334 -1.207 1.00 94.12 81 VAL A N 1
ATOM 606 C CA . VAL A 1 81 ? 13.023 -0.854 -2.568 1.00 94.12 81 VAL A CA 1
ATOM 607 C C . VAL A 1 81 ? 14.492 -1.187 -2.816 1.00 94.12 81 VAL A C 1
ATOM 609 O O . VAL A 1 81 ? 15.388 -0.528 -2.290 1.00 94.12 81 VAL A O 1
ATOM 612 N N . THR A 1 82 ? 14.750 -2.233 -3.598 1.00 90.56 82 THR A N 1
ATOM 613 C CA . THR A 1 82 ? 16.107 -2.643 -3.984 1.00 90.56 82 THR A CA 1
ATOM 614 C C . THR A 1 82 ? 16.188 -2.804 -5.493 1.00 90.56 82 THR A C 1
ATOM 616 O O . THR A 1 82 ? 15.167 -2.917 -6.162 1.00 90.56 82 THR A O 1
ATOM 619 N N . SER A 1 83 ? 17.402 -2.901 -6.030 1.00 85.12 83 SER A N 1
ATOM 620 C CA . SER A 1 83 ? 17.647 -3.174 -7.451 1.00 85.12 83 SER A CA 1
ATOM 621 C C . SER A 1 83 ? 17.329 -4.618 -7.873 1.00 85.12 83 SER A C 1
ATOM 623 O O . SER A 1 83 ? 17.865 -5.092 -8.868 1.00 85.12 83 SER A O 1
ATOM 625 N N . SER A 1 84 ? 16.557 -5.359 -7.078 1.00 89.75 84 SER A N 1
ATOM 626 C CA . SER A 1 84 ? 16.172 -6.739 -7.349 1.00 89.75 84 SER A CA 1
ATOM 627 C C . SER A 1 84 ? 14.691 -6.937 -7.068 1.00 89.75 84 SER A C 1
ATOM 629 O O . SER A 1 84 ? 14.116 -6.287 -6.190 1.00 89.75 84 SER A O 1
ATOM 631 N N . ASN A 1 85 ? 14.086 -7.849 -7.823 1.00 91.50 85 ASN A N 1
ATOM 632 C CA . ASN A 1 85 ? 12.675 -8.153 -7.688 1.00 91.50 85 ASN A CA 1
ATOM 633 C C . ASN A 1 85 ? 12.353 -8.807 -6.342 1.00 91.50 85 ASN A C 1
ATOM 635 O O . ASN A 1 85 ? 12.836 -9.893 -6.024 1.00 91.50 85 ASN A O 1
ATOM 639 N N . ALA A 1 86 ? 11.496 -8.142 -5.571 1.00 94.31 86 ALA A N 1
ATOM 640 C CA . ALA A 1 86 ? 10.940 -8.620 -4.320 1.00 94.31 86 ALA A CA 1
ATOM 641 C C . ALA A 1 86 ? 9.513 -9.131 -4.551 1.00 94.31 86 ALA A C 1
ATOM 643 O O . ALA A 1 86 ? 8.728 -8.535 -5.285 1.00 94.31 86 ALA A O 1
ATOM 644 N N . SER A 1 87 ? 9.153 -10.228 -3.884 1.00 95.00 87 SER A N 1
ATOM 645 C CA . SER A 1 87 ? 7.790 -10.775 -3.932 1.00 95.00 87 SER A CA 1
ATOM 646 C C . SER A 1 87 ? 6.795 -9.989 -3.077 1.00 95.00 87 SER A C 1
ATOM 648 O O . SER A 1 87 ? 5.590 -10.099 -3.292 1.00 95.00 87 SER A O 1
ATOM 650 N N . ALA A 1 88 ? 7.280 -9.203 -2.113 1.00 96.69 88 ALA A N 1
ATOM 651 C CA . ALA A 1 88 ? 6.469 -8.314 -1.298 1.00 96.69 88 ALA A CA 1
ATOM 652 C C . ALA A 1 88 ? 7.293 -7.132 -0.775 1.00 96.69 88 ALA A C 1
ATOM 654 O O . ALA A 1 88 ? 8.482 -7.275 -0.486 1.00 96.69 88 ALA A O 1
ATOM 655 N N . LEU A 1 89 ? 6.633 -5.990 -0.590 1.00 97.94 89 LEU A N 1
ATOM 656 C CA . LEU A 1 89 ? 7.166 -4.828 0.118 1.00 97.94 89 LEU A CA 1
ATOM 657 C C . LEU A 1 89 ? 6.359 -4.585 1.398 1.00 97.94 89 LEU A C 1
ATOM 659 O O . LEU A 1 89 ? 5.152 -4.830 1.444 1.00 97.94 89 LEU A O 1
ATOM 663 N N . LEU A 1 90 ? 7.030 -4.105 2.446 1.00 98.00 90 LEU A N 1
ATOM 664 C CA . LEU A 1 90 ? 6.436 -3.870 3.760 1.00 98.00 90 LEU A CA 1
ATOM 665 C C . LEU A 1 90 ? 6.425 -2.379 4.093 1.00 98.00 90 LEU A C 1
ATOM 667 O O . LEU A 1 90 ? 7.478 -1.758 4.220 1.00 98.00 90 LEU A O 1
ATOM 671 N N . PHE A 1 91 ? 5.237 -1.848 4.363 1.00 98.44 91 PHE A N 1
ATOM 672 C CA . PHE A 1 91 ? 5.089 -0.611 5.119 1.00 98.44 91 PHE A CA 1
ATOM 673 C C . PHE A 1 91 ? 5.075 -0.933 6.614 1.00 98.44 91 PHE A C 1
ATOM 675 O O . PHE A 1 91 ? 4.086 -1.467 7.129 1.00 98.44 91 PHE A O 1
ATOM 682 N N . ASN A 1 92 ? 6.173 -0.619 7.308 1.00 97.88 92 ASN A N 1
ATOM 683 C CA . ASN A 1 92 ? 6.259 -0.756 8.759 1.00 97.88 92 ASN A CA 1
ATOM 684 C C . ASN A 1 92 ? 5.871 0.562 9.448 1.00 97.88 92 ASN A C 1
ATOM 686 O O . ASN A 1 92 ? 6.563 1.567 9.314 1.00 97.88 92 ASN A O 1
ATOM 690 N N . MET A 1 93 ? 4.767 0.535 10.191 1.00 97.62 93 MET A N 1
ATOM 691 C CA . MET A 1 93 ? 4.218 1.647 10.970 1.00 97.62 93 MET A CA 1
ATOM 692 C C . MET A 1 93 ? 4.154 1.304 12.469 1.00 97.62 93 MET A C 1
ATOM 694 O O . MET A 1 93 ? 3.413 1.941 13.204 1.00 97.62 93 MET A O 1
ATOM 698 N N . GLU A 1 94 ? 4.906 0.311 12.961 1.00 96.00 94 GLU A N 1
ATOM 699 C CA . GLU A 1 94 ? 4.856 -0.114 14.374 1.00 96.00 94 GLU A CA 1
ATOM 700 C C . GLU A 1 94 ? 5.149 1.026 15.363 1.00 96.00 94 GLU A C 1
ATOM 702 O O . GLU A 1 94 ? 4.543 1.086 16.430 1.00 96.00 94 GLU A O 1
ATOM 707 N N . SER A 1 95 ? 6.053 1.947 15.014 1.00 95.38 95 SER A N 1
ATOM 708 C CA . SER A 1 95 ? 6.410 3.092 15.862 1.00 95.38 95 SER A CA 1
ATOM 709 C C . SER A 1 95 ? 5.380 4.227 15.832 1.00 95.38 95 SER A C 1
ATOM 711 O O . SER A 1 95 ? 5.327 5.028 16.765 1.00 95.38 95 SER A O 1
ATOM 713 N N . ALA A 1 96 ? 4.564 4.302 14.779 1.00 96.69 96 ALA A N 1
ATOM 714 C CA . ALA A 1 96 ? 3.506 5.293 14.612 1.00 96.69 96 ALA A CA 1
ATOM 715 C C . ALA A 1 96 ? 2.318 4.684 13.837 1.00 96.69 96 ALA A C 1
ATOM 717 O O . ALA A 1 96 ? 2.129 5.002 12.658 1.00 96.69 96 ALA A O 1
ATOM 718 N N . PRO A 1 97 ? 1.523 3.799 14.474 1.00 97.12 97 PRO A N 1
ATOM 719 C CA . PRO A 1 97 ? 0.460 3.074 13.788 1.00 97.12 97 PRO A CA 1
ATOM 720 C C . PRO A 1 97 ? -0.577 4.008 13.170 1.00 97.12 97 PRO A C 1
ATOM 722 O O . PRO A 1 97 ? -0.952 5.027 13.758 1.00 97.12 97 PRO A O 1
ATOM 725 N N . TYR A 1 98 ? -1.100 3.641 12.001 1.00 97.31 98 TYR A N 1
ATOM 726 C CA . TYR A 1 98 ? -2.153 4.431 11.376 1.00 97.31 98 TYR A CA 1
ATOM 727 C C . TYR A 1 98 ? -3.503 4.143 12.035 1.00 97.31 98 TYR A C 1
ATOM 729 O O . TYR A 1 98 ? -4.055 3.048 11.896 1.00 97.31 98 TYR A O 1
ATOM 737 N N . ASN A 1 99 ? -4.029 5.132 12.757 1.00 96.81 99 ASN A N 1
ATOM 738 C CA . ASN A 1 99 ? -5.307 5.023 13.446 1.00 96.81 99 ASN A CA 1
ATOM 739 C C . ASN A 1 99 ? -6.491 5.260 12.495 1.00 96.81 99 ASN A C 1
ATOM 741 O O . ASN A 1 99 ? -6.590 6.291 11.826 1.00 96.81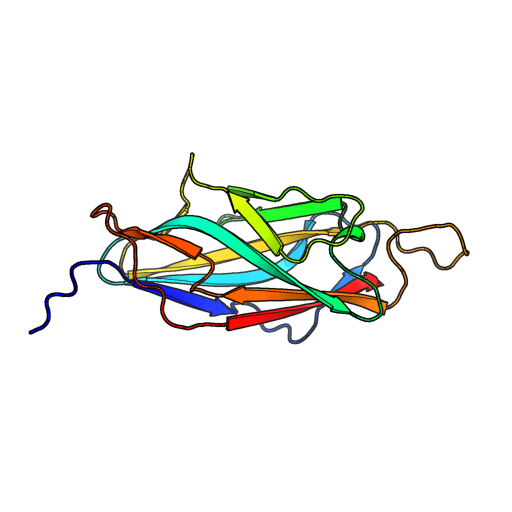 99 ASN A O 1
ATOM 745 N N . ILE A 1 100 ? -7.429 4.319 12.506 1.00 96.88 100 ILE A N 1
ATOM 746 C CA . ILE A 1 100 ? -8.745 4.421 11.886 1.00 96.88 100 ILE A CA 1
ATOM 747 C C . ILE A 1 100 ? -9.776 4.452 13.021 1.00 96.88 100 ILE A C 1
ATOM 749 O O . ILE A 1 100 ? -9.992 3.426 13.675 1.00 96.88 100 ILE A O 1
ATOM 753 N N . PRO A 1 101 ? -10.425 5.601 13.278 1.00 96.81 101 PRO A N 1
ATOM 754 C CA . PRO A 1 101 ? -11.453 5.699 14.307 1.00 96.81 101 PRO A CA 1
ATOM 755 C C . PRO A 1 101 ? -12.626 4.742 14.063 1.00 96.81 101 PRO A C 1
ATOM 757 O O . PRO A 1 101 ? -12.983 4.461 12.914 1.00 96.81 101 PRO A O 1
ATOM 760 N N . VAL A 1 102 ? -13.256 4.277 15.146 1.00 95.56 102 VAL A N 1
ATOM 761 C CA . VAL A 1 102 ? -14.396 3.349 15.086 1.00 95.56 102 VAL A CA 1
ATOM 762 C C . VAL A 1 102 ? -15.509 3.875 14.178 1.00 95.56 102 VAL A C 1
ATOM 764 O O . VAL A 1 102 ? -15.860 5.053 14.229 1.00 95.56 102 VAL A O 1
ATOM 767 N N . ASN A 1 103 ? -16.076 2.994 13.353 1.00 94.50 103 ASN A N 1
ATOM 768 C CA . ASN A 1 103 ? -17.156 3.288 12.408 1.00 94.50 103 ASN A CA 1
ATOM 769 C C . ASN A 1 103 ? -16.816 4.377 11.378 1.00 94.50 103 ASN A C 1
ATOM 771 O O . ASN A 1 103 ? -17.713 4.958 10.768 1.00 94.50 103 ASN A O 1
ATOM 775 N N . THR A 1 104 ? -15.528 4.637 11.145 1.00 95.88 104 THR A N 1
ATOM 776 C CA . THR A 1 104 ? -15.074 5.550 10.093 1.00 95.88 104 THR A CA 1
ATOM 777 C C . THR A 1 104 ? -14.363 4.801 8.979 1.00 95.88 104 THR A C 1
ATOM 779 O O . THR A 1 104 ? -13.809 3.719 9.177 1.00 95.88 104 THR A O 1
ATOM 782 N N . THR A 1 105 ? -14.392 5.397 7.789 1.00 95.62 105 THR A N 1
ATOM 783 C CA . THR A 1 105 ? -13.607 4.955 6.636 1.00 95.62 105 THR A CA 1
ATOM 784 C C . THR A 1 105 ? -12.506 5.971 6.376 1.00 95.62 105 THR A C 1
ATOM 786 O O . THR A 1 105 ? -12.765 7.176 6.355 1.00 95.62 105 THR A O 1
ATOM 789 N N . LYS A 1 106 ? -11.286 5.489 6.152 1.00 96.38 106 LYS A N 1
ATOM 790 C CA . LYS A 1 106 ? -10.133 6.306 5.778 1.00 96.38 106 LYS A CA 1
ATOM 791 C C . LYS A 1 106 ? -9.527 5.791 4.479 1.00 96.38 106 LYS A C 1
ATOM 793 O O . LYS A 1 106 ? -9.403 4.585 4.281 1.00 96.38 106 LYS A O 1
ATOM 798 N N . GLU A 1 107 ? -9.176 6.714 3.590 1.00 96.44 107 GLU A N 1
ATOM 799 C CA . GLU A 1 107 ? -8.427 6.395 2.374 1.00 96.44 107 GLU A CA 1
ATOM 800 C C . GLU A 1 107 ? -6.924 6.398 2.671 1.00 96.44 107 GLU A C 1
ATOM 802 O O . GLU A 1 107 ? -6.403 7.297 3.332 1.00 96.44 107 GLU A O 1
ATOM 807 N N . LEU A 1 108 ? -6.243 5.388 2.148 1.00 96.38 108 LEU A N 1
ATOM 808 C CA . LEU A 1 108 ? -4.801 5.281 2.047 1.00 96.38 108 LEU A CA 1
ATOM 809 C C . LEU A 1 108 ? -4.431 5.306 0.565 1.00 96.38 108 LEU A C 1
ATOM 811 O O . LEU A 1 108 ? -5.050 4.621 -0.250 1.00 96.38 108 LEU A O 1
ATOM 815 N N . THR A 1 109 ? -3.418 6.090 0.215 1.00 96.88 109 THR A N 1
ATOM 816 C CA . THR A 1 109 ? -2.898 6.170 -1.154 1.00 96.88 109 THR A CA 1
ATOM 817 C C . THR A 1 109 ? -1.495 5.593 -1.188 1.00 96.88 109 THR A C 1
ATOM 819 O O . THR A 1 109 ? -0.629 6.031 -0.435 1.00 96.88 109 THR A O 1
ATOM 822 N N . ILE A 1 110 ? -1.264 4.638 -2.080 1.00 96.94 110 ILE A N 1
ATOM 823 C CA . ILE A 1 110 ? 0.064 4.107 -2.365 1.00 96.94 110 ILE A CA 1
ATOM 824 C C . ILE A 1 110 ? 0.628 4.887 -3.547 1.00 96.94 110 ILE A C 1
ATOM 826 O O . ILE A 1 110 ? -0.007 4.989 -4.605 1.00 96.94 110 ILE A O 1
ATOM 830 N N . LYS A 1 111 ? 1.818 5.449 -3.353 1.00 96.69 111 LYS A N 1
ATOM 831 C CA . LYS A 1 111 ? 2.582 6.116 -4.402 1.00 96.69 111 LYS A CA 1
ATOM 832 C C . LYS A 1 111 ? 3.901 5.402 -4.629 1.00 96.69 111 LYS A C 1
ATOM 834 O O . LYS A 1 111 ? 4.459 4.830 -3.698 1.00 96.69 111 LYS A O 1
ATOM 839 N N . ALA A 1 112 ? 4.398 5.479 -5.850 1.00 96.19 112 ALA A N 1
ATOM 840 C CA . ALA A 1 112 ? 5.706 4.972 -6.208 1.00 96.19 112 ALA A CA 1
ATOM 841 C C . ALA A 1 112 ? 6.502 6.033 -6.964 1.00 96.19 112 ALA A C 1
ATOM 843 O O . ALA A 1 112 ? 5.926 6.903 -7.624 1.00 96.19 112 ALA A O 1
ATOM 844 N N . ASP A 1 113 ? 7.818 5.915 -6.885 1.00 95.38 113 ASP A N 1
ATOM 845 C CA . ASP A 1 113 ? 8.733 6.552 -7.816 1.00 95.38 113 ASP A CA 1
ATOM 846 C C . ASP A 1 113 ? 9.190 5.485 -8.808 1.00 95.38 113 ASP A C 1
ATOM 848 O O . ASP A 1 113 ? 9.476 4.345 -8.436 1.00 95.38 113 ASP A O 1
ATOM 852 N N . THR A 1 114 ? 9.204 5.847 -10.082 1.00 92.31 114 THR A N 1
ATOM 853 C CA . THR A 1 114 ? 9.512 4.945 -11.192 1.00 92.31 114 THR A CA 1
ATOM 854 C C . THR A 1 114 ? 10.915 5.220 -11.704 1.00 92.31 114 THR A C 1
ATOM 856 O O . THR A 1 114 ? 11.327 6.374 -11.854 1.00 92.31 114 THR A O 1
ATOM 859 N N . GLY A 1 115 ? 11.650 4.149 -11.983 1.00 87.94 115 GLY A N 1
ATOM 860 C CA . GLY A 1 115 ? 12.943 4.210 -12.640 1.00 87.94 115 GLY A CA 1
ATOM 861 C C . GLY A 1 115 ? 12.833 4.675 -14.090 1.00 87.94 115 GLY A C 1
ATOM 862 O O . GLY A 1 115 ? 11.748 4.872 -14.643 1.00 87.94 115 GLY A O 1
ATOM 863 N N . ASN A 1 116 ? 13.989 4.868 -14.717 1.00 85.38 116 ASN A N 1
ATOM 864 C CA . ASN A 1 116 ? 14.050 5.174 -16.137 1.00 85.38 116 ASN A CA 1
ATOM 865 C C . ASN A 1 116 ? 13.757 3.903 -16.948 1.00 85.38 116 ASN A C 1
ATOM 867 O O . ASN A 1 116 ? 14.512 2.938 -16.829 1.00 85.38 116 ASN A O 1
ATOM 871 N N . ALA A 1 117 ? 12.709 3.917 -17.771 1.00 78.25 117 ALA A N 1
ATOM 872 C CA . ALA A 1 117 ? 12.541 2.936 -18.834 1.00 78.25 117 ALA A CA 1
ATOM 873 C C . ALA A 1 117 ? 13.172 3.508 -20.099 1.00 78.25 117 ALA A C 1
ATOM 875 O O . ALA A 1 117 ? 12.806 4.597 -20.543 1.00 78.25 117 ALA A O 1
ATOM 876 N N . ASP A 1 118 ? 14.155 2.803 -20.649 1.00 71.81 118 ASP A N 1
ATOM 877 C CA . ASP A 1 118 ? 14.854 3.246 -21.848 1.00 71.81 118 ASP A CA 1
ATOM 878 C C . ASP A 1 118 ? 14.551 2.332 -23.040 1.00 71.81 118 ASP A C 1
ATOM 880 O O . ASP A 1 118 ? 14.598 1.108 -22.953 1.00 71.81 118 ASP A O 1
ATOM 884 N N . MET A 1 119 ? 14.268 2.957 -24.182 1.00 61.16 119 MET A N 1
ATOM 885 C CA . MET A 1 119 ? 14.105 2.299 -25.482 1.00 61.16 119 MET A CA 1
ATOM 886 C C . MET A 1 119 ? 15.350 2.413 -26.366 1.00 61.16 119 MET A C 1
ATOM 888 O O . MET A 1 119 ? 15.402 1.797 -27.428 1.00 61.16 119 MET A O 1
ATOM 892 N N . SER A 1 120 ? 16.341 3.211 -25.963 1.00 68.06 120 SER A N 1
ATOM 893 C CA . SER A 1 120 ? 17.557 3.472 -26.736 1.00 68.06 120 SER A CA 1
ATOM 894 C C . SER A 1 120 ? 18.574 2.325 -26.684 1.00 68.06 120 SER A C 1
ATOM 896 O O . SER A 1 120 ? 19.505 2.296 -27.489 1.00 68.06 120 SER A O 1
ATOM 898 N N . GLY A 1 121 ? 18.364 1.355 -25.785 1.00 61.78 121 GLY A N 1
ATOM 899 C CA . GLY A 1 121 ? 19.202 0.168 -25.618 1.00 61.78 121 GLY A CA 1
ATOM 900 C C . GLY A 1 121 ? 20.228 0.265 -24.486 1.00 61.78 121 GLY A C 1
ATOM 901 O O . GLY A 1 121 ? 21.059 -0.636 -24.362 1.00 61.78 121 GLY A O 1
ATOM 902 N N . ALA A 1 122 ? 20.197 1.316 -23.655 1.00 68.75 122 ALA A N 1
ATOM 903 C CA . ALA A 1 122 ? 20.977 1.324 -22.422 1.00 68.75 122 ALA A CA 1
ATOM 904 C C . ALA A 1 122 ? 20.413 0.294 -21.430 1.00 68.75 122 ALA A C 1
ATOM 906 O O . ALA A 1 122 ? 19.213 0.032 -21.397 1.00 68.75 122 ALA A O 1
ATOM 907 N N . ALA A 1 123 ? 21.283 -0.294 -20.607 1.00 69.19 123 ALA A N 1
ATOM 908 C CA . ALA A 1 123 ? 20.846 -1.221 -19.571 1.00 69.19 123 ALA A CA 1
ATOM 909 C C . ALA A 1 123 ? 20.040 -0.467 -18.499 1.00 69.19 123 ALA A C 1
ATOM 911 O O . ALA A 1 123 ? 20.597 0.321 -17.732 1.00 69.19 123 ALA A O 1
ATOM 912 N N . THR A 1 124 ? 18.737 -0.726 -18.449 1.00 78.00 124 THR A N 1
ATOM 913 C CA . THR A 1 124 ? 17.818 -0.261 -17.407 1.00 78.00 124 THR A CA 1
ATOM 914 C C . THR A 1 124 ? 17.142 -1.457 -16.749 1.00 78.00 124 THR A C 1
ATOM 916 O O . THR A 1 124 ? 17.019 -2.522 -17.352 1.00 78.00 124 THR A O 1
ATOM 919 N N . ASN A 1 125 ? 16.691 -1.283 -15.505 1.00 76.44 125 ASN A N 1
ATOM 920 C CA . ASN A 1 125 ? 15.888 -2.303 -14.822 1.00 76.44 125 ASN A CA 1
ATOM 921 C C . ASN A 1 125 ? 14.428 -2.308 -15.293 1.00 76.44 125 ASN A C 1
ATOM 923 O O . ASN A 1 125 ? 13.719 -3.263 -15.020 1.00 76.44 125 ASN A O 1
ATOM 927 N N . ALA A 1 126 ? 13.997 -1.245 -15.979 1.00 78.50 126 ALA A N 1
ATOM 928 C CA . ALA A 1 126 ? 12.651 -1.080 -16.506 1.00 78.50 126 ALA A CA 1
ATOM 929 C C . ALA A 1 126 ? 12.666 -1.058 -18.034 1.00 78.50 126 ALA A C 1
ATOM 931 O O . ALA A 1 126 ? 13.452 -0.324 -18.642 1.00 78.50 126 ALA A O 1
ATOM 932 N N . GLY A 1 127 ? 11.775 -1.828 -18.644 1.00 82.12 127 GLY A N 1
ATOM 933 C CA . GLY A 1 127 ? 11.496 -1.831 -20.073 1.00 82.12 127 GLY A CA 1
ATOM 934 C C . GLY A 1 127 ? 10.087 -1.305 -20.377 1.00 82.12 127 GLY A C 1
ATOM 935 O O . GLY A 1 127 ? 9.197 -1.357 -19.525 1.00 82.12 127 GLY A O 1
ATOM 936 N N . PRO A 1 128 ? 9.830 -0.822 -21.604 1.00 80.88 128 PRO A N 1
ATOM 937 C CA . PRO A 1 128 ? 8.492 -0.391 -21.997 1.00 80.88 128 PRO A CA 1
ATOM 938 C C . PRO A 1 128 ? 7.491 -1.542 -21.908 1.00 80.88 128 PRO A C 1
ATOM 940 O O . PRO A 1 128 ? 7.783 -2.662 -22.333 1.00 80.88 128 PRO A O 1
ATOM 943 N N . ALA A 1 129 ? 6.290 -1.253 -21.406 1.00 84.75 129 ALA A N 1
ATOM 944 C CA . ALA A 1 129 ? 5.210 -2.218 -21.199 1.00 84.75 129 ALA A CA 1
ATOM 945 C C . ALA A 1 129 ? 5.534 -3.367 -20.223 1.00 84.75 129 ALA A C 1
ATOM 947 O O . ALA A 1 129 ? 4.753 -4.319 -20.126 1.00 84.75 129 ALA A O 1
ATOM 948 N N . GLN A 1 130 ? 6.639 -3.274 -19.482 1.00 90.38 130 GLN A N 1
ATOM 949 C CA . GLN A 1 130 ? 6.872 -4.076 -18.286 1.00 90.38 130 GLN A CA 1
ATOM 950 C C . GLN A 1 130 ? 6.119 -3.477 -17.091 1.00 90.38 130 GLN A C 1
ATOM 952 O O . GLN A 1 130 ? 5.474 -2.432 -17.205 1.00 90.38 130 GLN A O 1
ATOM 957 N N . GLY A 1 131 ? 6.100 -4.175 -15.961 1.00 91.88 131 GLY A N 1
ATOM 958 C CA . GLY A 1 131 ? 5.473 -3.659 -14.753 1.00 91.88 131 GLY A CA 1
ATOM 959 C C . GLY A 1 131 ? 5.153 -4.742 -13.742 1.00 91.88 131 GLY A C 1
ATOM 960 O O . GLY A 1 131 ? 5.774 -5.802 -13.693 1.00 91.88 131 GLY A O 1
ATOM 961 N N . PHE A 1 132 ? 4.113 -4.496 -12.953 1.00 93.75 132 PHE A N 1
ATOM 962 C CA . PHE A 1 132 ? 3.738 -5.368 -11.852 1.00 93.75 132 PHE A CA 1
ATOM 963 C C . PHE A 1 132 ? 2.248 -5.310 -11.524 1.00 93.75 132 PHE A C 1
ATOM 965 O O . PHE A 1 132 ? 1.562 -4.298 -11.682 1.00 93.75 132 PHE A O 1
ATOM 972 N N . TYR A 1 133 ? 1.753 -6.411 -10.970 1.00 94.19 133 TYR A N 1
ATOM 973 C CA . TYR A 1 133 ? 0.497 -6.445 -10.240 1.00 94.19 133 TYR A CA 1
ATOM 974 C C . TYR A 1 133 ? 0.785 -6.315 -8.756 1.00 94.19 133 TYR A C 1
ATOM 976 O O . TYR A 1 133 ? 1.438 -7.171 -8.159 1.00 94.19 133 TYR A O 1
ATOM 984 N N . MET A 1 134 ? 0.252 -5.260 -8.160 1.00 94.69 134 MET A N 1
ATOM 985 C CA . MET A 1 134 ? 0.289 -5.059 -6.724 1.00 94.69 134 MET A CA 1
ATOM 986 C C . MET A 1 134 ? -0.936 -5.725 -6.096 1.00 94.69 134 MET A C 1
ATOM 988 O O . MET A 1 134 ? -2.056 -5.448 -6.512 1.00 94.69 134 MET A O 1
ATOM 992 N N . THR A 1 135 ? -0.755 -6.575 -5.090 1.00 96.00 135 THR A N 1
ATOM 993 C CA . THR A 1 135 ? -1.858 -7.207 -4.360 1.00 96.00 135 THR A CA 1
ATOM 994 C C . THR A 1 135 ? -1.819 -6.832 -2.887 1.00 96.00 135 THR A C 1
ATOM 996 O O . THR A 1 135 ? -0.840 -7.075 -2.189 1.00 96.00 135 THR A O 1
ATOM 999 N N . VAL A 1 136 ? -2.923 -6.281 -2.392 1.00 95.25 136 VAL A N 1
ATOM 1000 C CA . VAL A 1 136 ? -3.122 -5.967 -0.979 1.00 95.25 136 VAL A CA 1
ATOM 1001 C C . VAL A 1 136 ? -4.205 -6.872 -0.422 1.00 95.25 136 VAL A C 1
ATOM 1003 O O . VAL A 1 136 ? -5.344 -6.865 -0.890 1.00 95.25 136 VAL A O 1
ATOM 1006 N N . LYS A 1 137 ? -3.848 -7.653 0.595 1.00 93.69 137 LYS A N 1
ATOM 1007 C CA . LYS A 1 137 ? -4.773 -8.543 1.294 1.00 93.69 137 LYS A CA 1
ATOM 1008 C C . LYS A 1 137 ? -4.991 -8.013 2.696 1.00 93.69 137 LYS A C 1
ATOM 1010 O O . LYS A 1 137 ? -4.037 -7.665 3.384 1.00 93.69 137 LYS A O 1
ATOM 1015 N N . SER A 1 138 ? -6.232 -8.034 3.155 1.00 88.12 138 SER A N 1
ATOM 1016 C CA . SER A 1 138 ? -6.554 -7.685 4.542 1.00 88.12 138 SER A CA 1
ATOM 1017 C C . SER A 1 138 ? -5.839 -8.598 5.546 1.00 88.12 138 SER A C 1
ATOM 1019 O O . SER A 1 138 ? -5.365 -8.133 6.576 1.00 88.12 138 SER A O 1
ATOM 1021 N N . ALA A 1 139 ? -5.686 -9.883 5.211 1.00 87.06 139 ALA A N 1
ATOM 1022 C CA . ALA A 1 139 ? -4.947 -10.865 6.006 1.00 87.06 139 ALA A CA 1
ATOM 1023 C C . ALA A 1 139 ? -3.429 -10.603 6.062 1.00 87.06 139 ALA A C 1
ATOM 1025 O O . ALA A 1 139 ? -2.753 -11.119 6.946 1.00 87.06 139 ALA A O 1
ATOM 1026 N N . SER A 1 140 ? -2.900 -9.795 5.140 1.00 88.44 140 SER A N 1
ATOM 1027 C CA . SER A 1 140 ? -1.497 -9.370 5.114 1.00 88.44 140 SER A CA 1
ATOM 1028 C C . SER A 1 140 ? -1.266 -8.076 5.912 1.00 88.44 140 SER A C 1
ATOM 1030 O O . SER A 1 140 ? -0.196 -7.473 5.830 1.00 88.44 140 SER A O 1
ATOM 1032 N N . MET A 1 141 ? -2.261 -7.620 6.679 1.00 92.56 141 MET A N 1
ATOM 1033 C CA . MET A 1 141 ? -2.151 -6.472 7.576 1.00 92.56 141 MET A CA 1
ATOM 1034 C C . MET A 1 141 ? -1.977 -6.942 9.018 1.00 92.56 141 MET A C 1
ATOM 1036 O O . MET A 1 141 ? -2.707 -7.809 9.493 1.00 92.56 141 MET A O 1
ATOM 1040 N N . THR A 1 142 ? -1.051 -6.323 9.747 1.00 95.25 142 THR A N 1
ATOM 1041 C CA . THR A 1 142 ? -1.038 -6.404 11.211 1.00 95.25 142 THR A CA 1
ATOM 1042 C C . THR A 1 142 ? -1.783 -5.194 11.743 1.00 95.25 142 THR A C 1
ATOM 1044 O O . THR A 1 142 ? -1.348 -4.058 11.552 1.00 95.25 142 THR A O 1
ATOM 1047 N N . ALA A 1 143 ? -2.924 -5.437 12.378 1.00 94.69 143 ALA A N 1
ATOM 1048 C CA . ALA A 1 143 ? -3.790 -4.399 12.908 1.00 94.69 143 ALA A CA 1
ATOM 1049 C C . ALA A 1 143 ? -4.247 -4.767 14.321 1.00 94.69 143 ALA A C 1
ATOM 1051 O O . ALA A 1 143 ? -4.587 -5.922 14.581 1.00 94.69 143 ALA A O 1
ATOM 1052 N N . LYS A 1 144 ? -4.273 -3.789 15.228 1.00 95.44 144 LYS A N 1
ATOM 1053 C CA . LYS A 1 144 ? -4.746 -3.960 16.606 1.00 95.44 144 LYS A CA 1
ATOM 1054 C C . LYS A 1 144 ? -5.923 -3.049 16.902 1.00 95.44 144 LYS A C 1
ATOM 1056 O O . LYS A 1 144 ? -5.955 -1.910 16.447 1.00 95.44 144 LYS A O 1
ATOM 1061 N N . GLY A 1 145 ? -6.873 -3.544 17.681 1.00 94.06 145 GLY A N 1
ATOM 1062 C CA . GLY A 1 145 ? -7.908 -2.720 18.288 1.00 94.06 145 GLY A CA 1
ATOM 1063 C C . GLY A 1 145 ? -7.336 -1.772 19.344 1.00 94.06 145 GLY A C 1
ATOM 1064 O O . GLY A 1 145 ? -6.225 -1.969 19.843 1.00 94.06 145 GLY A O 1
ATOM 1065 N N . ALA A 1 146 ? -8.109 -0.760 19.727 1.00 91.50 146 ALA A N 1
ATOM 1066 C CA . ALA A 1 146 ? -7.831 0.073 20.898 1.00 91.50 146 ALA A CA 1
ATOM 1067 C C . ALA A 1 146 ? -7.733 -0.753 22.197 1.00 91.50 146 ALA A C 1
ATOM 1069 O O . ALA A 1 146 ? -7.032 -0.363 23.126 1.00 91.50 146 ALA A O 1
ATOM 1070 N N . SER A 1 147 ? -8.383 -1.917 22.232 1.00 91.00 147 SER A N 1
ATOM 1071 C CA . SER A 1 147 ? -8.269 -2.946 23.270 1.00 91.00 147 SER A CA 1
ATOM 1072 C C . SER A 1 147 ? -6.889 -3.618 23.354 1.00 91.00 147 SER A C 1
ATOM 1074 O O . SER A 1 147 ? -6.631 -4.361 24.299 1.00 91.00 147 SER A O 1
ATOM 1076 N N . GLY A 1 148 ? -6.006 -3.401 22.372 1.00 89.75 148 GLY A N 1
ATOM 1077 C CA . GLY A 1 148 ? -4.707 -4.070 22.246 1.00 89.75 148 GLY A CA 1
ATOM 1078 C C . GLY A 1 148 ? -4.775 -5.455 21.593 1.00 89.75 148 GLY A C 1
ATOM 1079 O O . GLY A 1 148 ? -3.737 -6.021 21.245 1.00 89.75 148 GLY A O 1
ATOM 1080 N N . GLN A 1 149 ? -5.979 -5.985 21.365 1.00 92.44 149 GLN A N 1
ATOM 1081 C CA . GLN A 1 149 ? -6.186 -7.270 20.703 1.00 92.44 149 GLN A CA 1
ATOM 1082 C C . GLN A 1 149 ? -5.946 -7.156 19.196 1.00 92.44 149 GLN A C 1
ATOM 1084 O O . GLN A 1 149 ? -6.168 -6.106 18.595 1.00 92.44 149 GLN A O 1
ATOM 1089 N N . THR A 1 150 ? -5.520 -8.249 18.557 1.00 93.81 150 THR A N 1
ATOM 1090 C CA . THR A 1 150 ? -5.399 -8.281 17.091 1.00 93.81 150 THR A CA 1
ATOM 1091 C C . THR A 1 150 ? -6.780 -8.136 16.459 1.00 93.81 150 THR A C 1
ATOM 1093 O O . THR A 1 150 ? -7.706 -8.873 16.796 1.00 93.81 150 THR A O 1
ATOM 1096 N N . ALA A 1 151 ? -6.912 -7.178 15.547 1.00 93.00 151 ALA A N 1
ATOM 1097 C CA . ALA A 1 151 ? -8.142 -6.931 14.821 1.00 93.00 151 ALA A CA 1
ATOM 1098 C C . ALA A 1 151 ? -8.431 -8.081 13.852 1.00 93.00 151 ALA A C 1
ATOM 1100 O O . ALA A 1 151 ? -7.535 -8.614 13.198 1.00 93.00 151 ALA A O 1
ATOM 1101 N N . THR A 1 152 ? -9.703 -8.437 13.714 1.00 92.00 152 THR A N 1
ATOM 1102 C CA . THR A 1 152 ? -10.131 -9.407 12.705 1.00 92.00 152 THR A CA 1
ATOM 1103 C C . THR A 1 152 ? -10.138 -8.736 11.335 1.00 92.00 152 THR A C 1
ATOM 1105 O O . THR A 1 152 ? -10.833 -7.743 11.127 1.00 92.00 152 THR A O 1
ATOM 1108 N N . ALA A 1 153 ? -9.384 -9.277 10.385 1.00 88.62 153 ALA A N 1
ATOM 1109 C CA . ALA A 1 153 ? -9.401 -8.826 9.001 1.00 88.62 153 ALA A CA 1
ATOM 1110 C C . ALA A 1 153 ? -10.484 -9.578 8.211 1.00 88.62 153 ALA A C 1
ATOM 1112 O O . ALA A 1 153 ? -10.444 -10.805 8.121 1.00 88.62 153 ALA A O 1
ATOM 1113 N N . THR A 1 154 ? -11.444 -8.876 7.602 1.00 87.50 154 THR A N 1
ATOM 1114 C CA . THR A 1 154 ? -12.381 -9.527 6.662 1.00 87.50 154 THR A CA 1
ATOM 1115 C C . THR A 1 154 ? -11.646 -9.930 5.397 1.00 87.50 154 THR A C 1
ATOM 1117 O O . THR A 1 154 ? -10.957 -9.081 4.836 1.00 87.50 154 THR A O 1
ATOM 1120 N N . SER A 1 155 ? -11.810 -11.161 4.910 1.00 85.62 155 SER A N 1
ATOM 1121 C CA . SER A 1 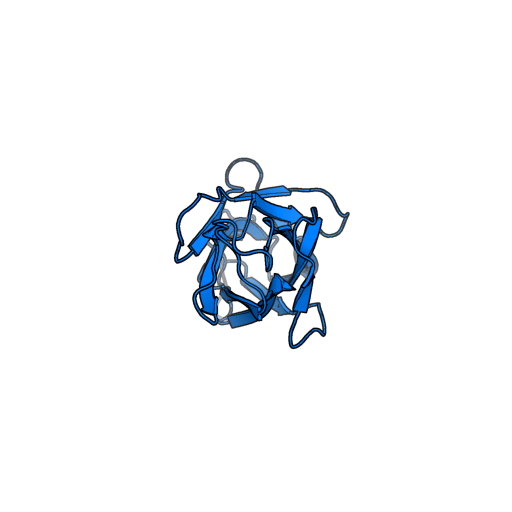155 ? -11.148 -11.657 3.695 1.00 85.62 155 SER A CA 1
ATOM 1122 C C . SER A 1 155 ? -11.425 -10.758 2.485 1.00 85.62 155 SER A C 1
ATOM 1124 O O . SER A 1 155 ? -12.500 -10.799 1.895 1.00 85.62 155 SER A O 1
ATOM 1126 N N . ALA A 1 156 ? -10.437 -9.945 2.121 1.00 90.81 156 ALA A N 1
ATOM 1127 C CA . ALA A 1 156 ? -10.474 -9.052 0.976 1.00 90.81 156 ALA A CA 1
ATOM 1128 C C . ALA A 1 156 ? -9.112 -9.096 0.281 1.00 90.81 156 ALA A C 1
ATOM 1130 O O . ALA A 1 156 ? -8.070 -9.110 0.944 1.00 90.81 156 ALA A O 1
ATOM 1131 N N . ILE A 1 157 ? -9.139 -9.129 -1.050 1.00 92.50 157 ILE A N 1
ATOM 1132 C CA . ILE A 1 157 ? -7.962 -9.144 -1.919 1.00 92.50 157 ILE A CA 1
ATOM 1133 C C . ILE A 1 157 ? -8.160 -8.037 -2.951 1.00 92.50 157 ILE A C 1
ATOM 1135 O O . ILE A 1 157 ? -9.128 -8.059 -3.708 1.00 92.50 157 ILE A O 1
ATOM 1139 N N . LEU A 1 158 ? -7.259 -7.060 -2.959 1.00 91.88 158 LEU A N 1
ATOM 1140 C CA . LEU A 1 158 ? -7.269 -5.925 -3.875 1.00 91.88 158 LEU A CA 1
ATOM 1141 C C . LEU A 1 158 ? -6.069 -6.065 -4.808 1.00 91.88 158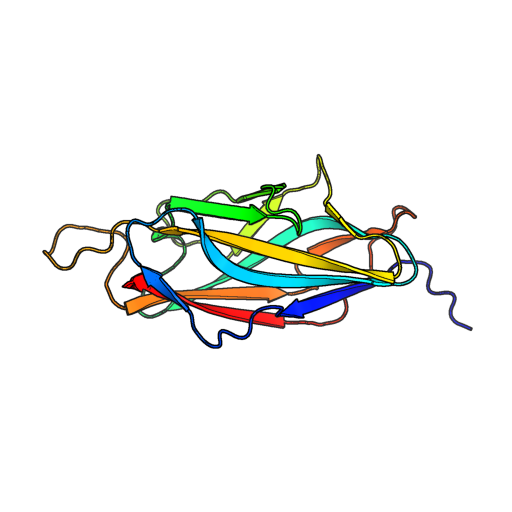 LEU A C 1
ATOM 1143 O O . LEU A 1 158 ? -4.949 -6.168 -4.323 1.00 91.88 158 LEU A O 1
ATOM 1147 N N . ILE A 1 159 ? -6.287 -6.074 -6.120 1.00 91.69 159 ILE A N 1
ATOM 1148 C CA . ILE A 1 159 ? -5.223 -6.220 -7.126 1.00 91.69 159 ILE A CA 1
ATOM 1149 C C . ILE A 1 159 ? -5.157 -4.935 -7.943 1.00 91.69 159 ILE A C 1
ATOM 1151 O O . ILE A 1 159 ? -6.206 -4.490 -8.396 1.00 91.69 159 ILE A O 1
ATOM 1155 N N . TYR A 1 160 ? -3.969 -4.370 -8.160 1.00 91.25 160 TYR A N 1
ATOM 1156 C CA . TYR A 1 160 ? -3.722 -3.136 -8.909 1.00 91.25 160 TYR A CA 1
ATOM 1157 C C . TYR A 1 160 ? -2.684 -3.388 -10.015 1.00 91.25 160 TYR A C 1
ATOM 1159 O O . TYR A 1 160 ? -1.487 -3.497 -9.726 1.00 91.25 160 TYR A O 1
ATOM 1167 N N . PRO A 1 161 ? -3.122 -3.505 -11.276 1.00 90.00 161 PRO A N 1
ATOM 1168 C CA . PRO A 1 161 ? -2.229 -3.603 -12.426 1.00 90.00 161 PRO A CA 1
ATOM 1169 C C . PRO A 1 161 ? -1.540 -2.267 -12.718 1.00 90.00 161 PRO A C 1
ATOM 1171 O O . PRO A 1 161 ? -2.216 -1.252 -12.898 1.00 90.00 161 PRO A O 1
ATOM 1174 N N . ASN A 1 162 ? -0.211 -2.274 -12.792 1.00 88.00 162 ASN A N 1
ATOM 1175 C CA . ASN A 1 162 ? 0.612 -1.100 -13.064 1.00 88.00 162 ASN A CA 1
ATOM 1176 C C . ASN A 1 162 ? 1.660 -1.429 -14.134 1.00 88.00 162 ASN A C 1
ATOM 1178 O O . ASN A 1 162 ? 2.391 -2.408 -13.999 1.00 88.00 162 ASN A O 1
ATOM 1182 N N . TYR A 1 163 ? 1.732 -0.613 -15.183 1.00 87.31 163 TYR A N 1
ATOM 1183 C CA . TYR A 1 163 ? 2.588 -0.855 -16.348 1.00 87.31 163 TYR A CA 1
ATOM 1184 C C . TYR A 1 163 ? 3.401 0.384 -16.684 1.00 87.31 163 TYR A C 1
ATOM 1186 O O . TYR A 1 163 ? 2.832 1.469 -16.748 1.00 87.31 163 TYR A O 1
ATOM 1194 N N . LEU A 1 164 ? 4.696 0.236 -16.927 1.00 83.75 164 LEU A N 1
ATOM 1195 C CA . LEU A 1 164 ? 5.583 1.335 -17.287 1.00 83.75 164 LEU A CA 1
ATOM 1196 C C . LEU A 1 164 ? 5.469 1.688 -18.772 1.00 83.75 164 LEU A C 1
ATOM 1198 O O . LEU A 1 164 ? 5.385 0.812 -19.639 1.00 83.75 164 LEU A O 1
ATOM 1202 N N . LEU A 1 165 ? 5.455 2.993 -19.043 1.00 78.31 165 LEU A N 1
ATOM 1203 C CA . LEU A 1 165 ? 5.530 3.604 -20.371 1.00 78.31 165 LEU A CA 1
ATOM 1204 C C . LEU A 1 165 ? 6.874 4.288 -20.582 1.00 78.31 165 LEU A C 1
ATOM 1206 O O . LEU A 1 165 ? 7.317 5.002 -19.646 1.00 78.31 165 LEU A O 1
#

Secondary structure (DSSP, 8-state):
-----S-EEEEEE----SSEEEPSS-SSEEEEEEEEEEESS-EEEEEEEEEEEEETT--GGGEEEEEEE-TTS-EEEEPPP-SS--SEEEEE-TTS-EEE-TT-EEEEEEEEEE--B-SSS---SB-TT-EEEEEEEEEEEEEEETTSSBPEEP--EEEEEEEE-

Foldseek 3Di:
DPPPPFKAKEKDFPDPDPAAEDEAQDFFAFQGKMKIAIAPFKKWWFKWKKFKDWDPQAALLQFPWKFKAWQVRDTQFTWDGDNDHDRITMTGNNVPTDIHGHGDIIMMTMTTGGHDADPPPPDDSDHAFIYIKIKTFQVRIAMGGPSRHTHHYDTDIDITHYTYD

Sequence (165 aa):
MTIQTAGTVTISRSDSNNNSLLASNKTGVVVGKIKAQALYEAINIEKLYVDFTAYQGGGTDELTGFYLYNHEGKQIAEASVTSSNASALLFNMESAPYNIPVNTTKELTIKADTGNADMSGAATNAGPAQGFYMTVKSASMTAKGASGQTATATSAILIYPNYLL